Protein AF-A0A8T4LZT7-F1 (afdb_monomer)

pLDDT: mean 88.92, std 9.36, range [62.28, 97.69]

Radius of gyration: 16.87 Å; Cα contacts (8 Å, |Δi|>4): 116; chains: 1; bounding box: 45×29×42 Å

Mean predicted aligned error: 5.77 Å

Secondary structure (DSSP, 8-state):
--HHHHHHHHHHHHHS-SSGGGTT-BSSSSSBTHHHHHHHHHHHHTTHHHH-SPPPPTTS-HHHHHHHHHH--S-HHHHHHHGGGS-HHHHHHHHHHHHHHHHT-TTS-HHHHHHHHHHHHHHHHHHHHH-TTSHHHHHHHHHH-

Sequence (145 aa):
MEQKDIEYIIRAHDLFPVKPSKAFRKHDGKTPSYTHSLWCLILLYHDLLEDTTLPLPDWLPNDIIRGINDMTFESFTKETKLIFRKNKEIRLFKLYDKVNNLMDSSWMSIEKKLAYNRYTEILYQEVSTNFPKLNITKFAKSILC

Solvent-accessible surface area (backbone atoms only — not comparable to full-atom values): 8454 Å² total; per-residue (Å²): 135,53,48,68,53,55,53,46,52,48,48,40,39,52,78,61,38,97,43,74,90,46,33,63,36,39,85,78,80,75,50,50,50,62,55,55,63,51,50,49,50,24,69,72,47,22,55,43,70,66,79,47,91,60,79,81,68,88,59,58,52,70,70,41,53,50,48,19,58,70,64,44,54,100,38,72,74,54,37,77,69,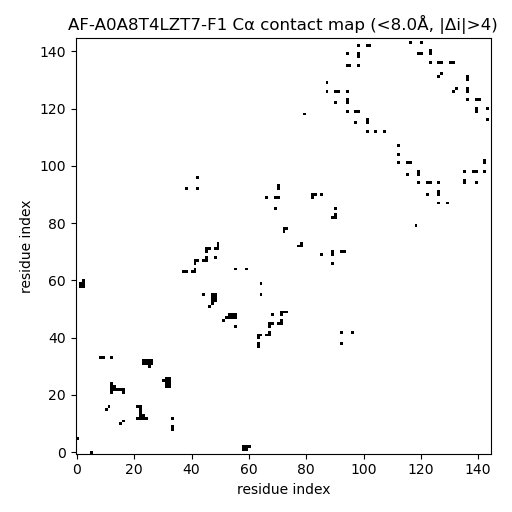47,47,83,77,47,56,72,65,53,44,42,52,51,45,54,52,51,44,55,50,57,76,63,45,86,89,50,51,72,69,55,46,53,53,46,50,57,50,48,48,59,47,46,58,56,38,34,70,80,42,68,85,45,68,64,50,54,51,42,50,63,70,75,100

Foldseek 3Di:
DALVVLVVVLCCLQPPNPDPVSRQPDPVVPHGPSVVVLLVLLLVCLCCVAPHPDDDDPRRDPVSVVLSVLLHDNDPVRCLVCNVVDDLSSLVSVLVVLLVCLVPVVVPDPVRNVVSLVSSVVSLVSNCVVPVPDVSNVSSVVSSD

Structure (mmCIF, N/CA/C/O backbone):
data_AF-A0A8T4LZT7-F1
#
_entry.id   AF-A0A8T4LZT7-F1
#
loop_
_atom_site.group_PDB
_atom_site.id
_atom_site.type_symbol
_atom_site.label_atom_id
_atom_site.label_alt_id
_atom_site.label_comp_id
_atom_site.label_asym_id
_atom_site.label_entity_id
_atom_site.label_seq_id
_atom_site.pdbx_PDB_ins_code
_atom_site.Cartn_x
_atom_site.Cartn_y
_atom_site.Cartn_z
_atom_site.occupancy
_atom_site.B_iso_or_equiv
_atom_site.auth_seq_id
_atom_site.auth_comp_id
_atom_site.auth_asym_id
_at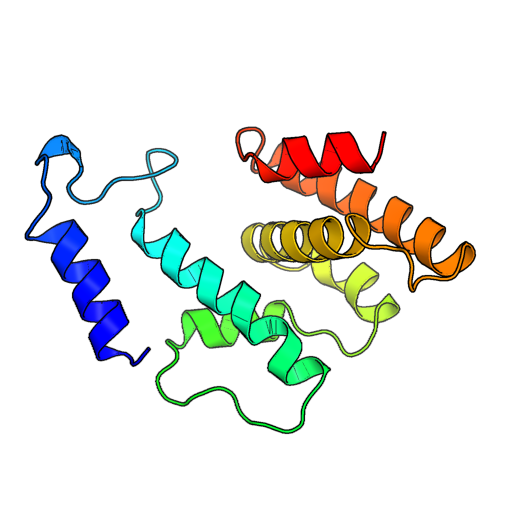om_site.auth_atom_id
_atom_site.pdbx_PDB_model_num
ATOM 1 N N . MET A 1 1 ? -13.603 -14.459 2.326 1.00 63.72 1 MET A N 1
ATOM 2 C CA . MET A 1 1 ? -14.369 -13.419 3.033 1.00 63.72 1 MET A CA 1
ATOM 3 C C . MET A 1 1 ? -15.468 -13.015 2.084 1.00 63.72 1 MET A C 1
ATOM 5 O O . MET A 1 1 ? -15.146 -12.650 0.972 1.00 63.72 1 MET A O 1
ATOM 9 N N . GLU A 1 2 ? -16.723 -13.200 2.446 1.00 77.88 2 GLU A N 1
ATOM 10 C CA . GLU A 1 2 ? -17.880 -12.815 1.634 1.00 77.88 2 GLU A CA 1
ATOM 11 C C . GLU A 1 2 ? -18.434 -11.465 2.114 1.00 77.88 2 GLU A C 1
ATOM 13 O O . GLU A 1 2 ? -18.095 -10.998 3.20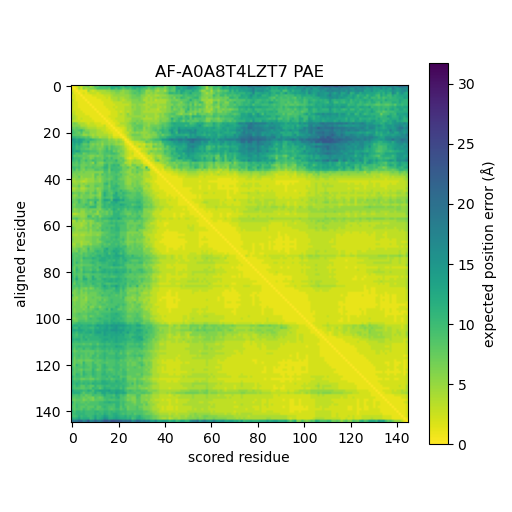4 1.00 77.88 2 GLU A O 1
ATOM 18 N N . GLN A 1 3 ? -19.336 -10.846 1.346 1.00 74.88 3 GLN A N 1
ATOM 19 C CA . GLN A 1 3 ? -20.011 -9.605 1.752 1.00 74.88 3 GLN A CA 1
ATOM 20 C C . GLN A 1 3 ? -20.651 -9.728 3.147 1.00 74.88 3 GLN A C 1
ATOM 22 O O . GLN A 1 3 ? -20.522 -8.823 3.974 1.00 74.88 3 GLN A O 1
ATOM 27 N N . LYS A 1 4 ? -21.250 -10.889 3.446 1.00 78.38 4 LYS A N 1
ATOM 28 C CA . LYS A 1 4 ? -21.839 -11.193 4.758 1.00 78.38 4 LYS A CA 1
ATOM 29 C C . LYS A 1 4 ? -20.828 -11.099 5.908 1.00 78.38 4 LYS A C 1
ATOM 31 O O . LYS A 1 4 ? -21.205 -10.720 7.011 1.00 78.38 4 LYS A O 1
ATOM 36 N N . ASP A 1 5 ? -19.551 -11.399 5.660 1.00 79.44 5 ASP A N 1
ATOM 37 C CA . ASP A 1 5 ? -18.499 -11.347 6.681 1.00 79.44 5 ASP A CA 1
ATOM 38 C C . ASP A 1 5 ? -18.120 -9.892 6.990 1.00 79.44 5 ASP A C 1
ATOM 40 O O . ASP A 1 5 ? -17.913 -9.529 8.148 1.00 79.44 5 ASP A O 1
ATOM 44 N N . ILE A 1 6 ? -18.079 -9.034 5.963 1.00 75.00 6 ILE A N 1
ATOM 45 C CA . ILE A 1 6 ? -17.833 -7.592 6.114 1.00 75.00 6 ILE A CA 1
ATOM 46 C C . ILE A 1 6 ? -18.987 -6.949 6.887 1.00 75.00 6 ILE A C 1
ATOM 48 O O . ILE A 1 6 ? -18.760 -6.240 7.869 1.00 75.00 6 ILE A O 1
ATOM 52 N N . GLU A 1 7 ? -20.225 -7.231 6.481 1.00 80.81 7 GLU A N 1
ATOM 53 C CA . GLU A 1 7 ? -21.427 -6.751 7.167 1.00 80.81 7 GLU A CA 1
ATOM 54 C C . GLU A 1 7 ? -21.478 -7.238 8.616 1.00 80.81 7 GLU A C 1
ATOM 56 O O . GLU A 1 7 ? -21.785 -6.459 9.521 1.00 80.81 7 GLU A O 1
ATOM 61 N N . TYR A 1 8 ? -21.117 -8.501 8.855 1.00 82.44 8 TYR A N 1
ATOM 62 C CA . TYR A 1 8 ? -21.014 -9.057 10.196 1.00 82.44 8 TYR A CA 1
ATOM 63 C C . TYR A 1 8 ? -19.999 -8.294 11.048 1.00 82.44 8 TYR A C 1
ATOM 65 O O . TYR A 1 8 ? -20.333 -7.898 12.160 1.00 82.44 8 TYR A O 1
ATOM 73 N N . ILE A 1 9 ? -18.791 -8.028 10.541 1.00 79.94 9 ILE A N 1
ATOM 74 C CA . ILE A 1 9 ? -17.756 -7.284 11.280 1.00 79.94 9 ILE A CA 1
ATOM 75 C C . ILE A 1 9 ? -18.222 -5.858 11.595 1.00 79.94 9 ILE A C 1
ATOM 77 O O . ILE A 1 9 ? -18.035 -5.385 12.720 1.00 79.94 9 ILE A O 1
ATOM 81 N N . ILE A 1 10 ? -18.858 -5.179 10.635 1.00 79.88 10 ILE A N 1
ATOM 82 C CA . ILE A 1 10 ? -19.412 -3.834 10.841 1.00 79.88 10 ILE A CA 1
ATOM 83 C C . ILE A 1 10 ? -20.463 -3.872 11.955 1.00 79.88 10 ILE A C 1
ATOM 85 O O . ILE A 1 10 ? -20.348 -3.124 12.928 1.00 79.88 10 ILE A O 1
ATOM 89 N N . ARG A 1 11 ? -21.437 -4.788 11.865 1.00 82.88 11 ARG A N 1
ATOM 90 C CA . ARG A 1 11 ? -22.497 -4.947 12.873 1.00 82.88 11 ARG A CA 1
ATOM 91 C C . ARG A 1 11 ? -21.955 -5.384 14.229 1.00 82.88 11 ARG A C 1
ATOM 93 O O . ARG A 1 11 ? -22.457 -4.923 15.245 1.00 82.88 11 ARG A O 1
ATOM 100 N N . ALA A 1 12 ? -20.932 -6.234 14.270 1.00 83.56 12 ALA A N 1
ATOM 101 C CA . ALA A 1 12 ? -20.297 -6.677 15.506 1.00 83.56 12 ALA A CA 1
ATOM 102 C C . ALA A 1 12 ? -19.633 -5.508 16.246 1.00 83.56 12 ALA A C 1
ATOM 104 O O . ALA A 1 12 ? -19.801 -5.366 17.456 1.00 83.56 12 ALA A O 1
ATOM 105 N N . HIS A 1 13 ? -18.923 -4.637 15.524 1.00 78.12 13 HIS A N 1
ATOM 106 C CA . HIS A 1 13 ? -18.293 -3.451 16.109 1.00 78.12 13 HIS A CA 1
ATOM 107 C C . HIS A 1 13 ? -19.278 -2.340 16.497 1.00 78.12 13 HIS A C 1
ATOM 109 O O . HIS A 1 13 ? -18.954 -1.530 17.371 1.00 78.12 13 HIS A O 1
ATOM 115 N N . ASP A 1 14 ? -20.438 -2.289 15.848 1.00 78.50 14 ASP A N 1
ATOM 116 C CA . ASP A 1 14 ? -21.522 -1.349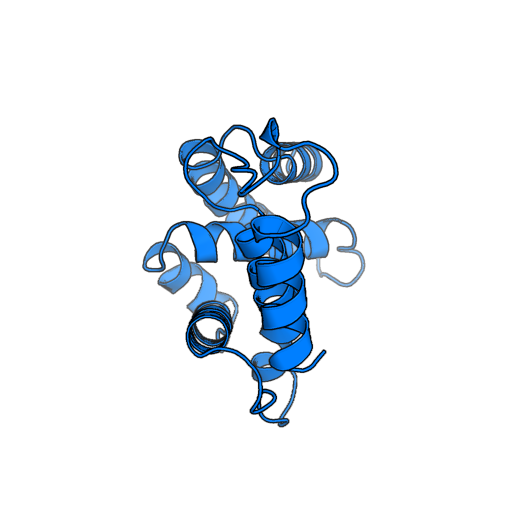 16.135 1.00 78.50 14 ASP A CA 1
ATOM 117 C C . ASP A 1 14 ? -22.368 -1.818 17.334 1.00 78.50 14 ASP A C 1
ATOM 119 O O . ASP A 1 14 ? -22.396 -1.176 18.385 1.00 78.50 14 ASP A O 1
ATOM 123 N N . LEU A 1 15 ? -22.985 -2.993 17.205 1.00 82.88 15 LEU A N 1
ATOM 124 C CA . LEU A 1 15 ? -24.038 -3.475 18.099 1.00 82.88 15 LEU A CA 1
ATOM 125 C C . LEU A 1 15 ? -23.510 -4.263 19.302 1.00 82.88 15 LEU A C 1
ATOM 127 O O . LEU A 1 15 ? -24.184 -4.333 20.328 1.00 82.88 15 LEU A O 1
ATOM 131 N N . PHE A 1 16 ? -22.318 -4.863 19.194 1.00 85.75 16 PHE A N 1
ATOM 132 C CA . PHE A 1 16 ? -21.775 -5.772 20.212 1.00 85.75 16 PHE A CA 1
ATOM 133 C C . PHE A 1 16 ? -20.356 -5.397 20.697 1.00 85.75 16 PHE A C 1
ATOM 135 O O . PHE A 1 16 ? -19.470 -6.255 20.771 1.00 85.75 16 PHE A O 1
ATOM 142 N N . PRO A 1 17 ? -20.081 -4.128 21.056 1.00 85.56 17 PRO A N 1
ATOM 143 C CA . PRO A 1 17 ? -18.750 -3.721 21.478 1.00 85.56 17 PRO A CA 1
ATOM 144 C C . PRO A 1 17 ? -18.442 -4.191 22.910 1.00 85.56 17 PRO A C 1
ATOM 146 O O . PRO A 1 17 ? -19.192 -3.931 23.846 1.00 85.56 17 PRO A O 1
ATOM 149 N N . VAL A 1 18 ? -17.256 -4.777 23.120 1.00 83.25 18 VAL A N 1
ATOM 150 C CA . VAL A 1 18 ? -16.770 -5.192 24.460 1.00 83.25 18 VAL A CA 1
ATOM 151 C C . VAL A 1 18 ? -16.728 -4.026 25.461 1.00 83.25 18 VAL A C 1
ATOM 153 O O . VAL A 1 18 ? -16.892 -4.213 26.662 1.00 83.25 18 VAL A O 1
ATOM 156 N N . LYS A 1 19 ? -16.482 -2.804 24.978 1.00 83.44 19 LYS A N 1
ATOM 157 C CA . LYS A 1 19 ? -16.603 -1.572 25.767 1.00 83.44 19 LYS A CA 1
ATOM 158 C C . LYS A 1 19 ? -17.534 -0.629 25.008 1.00 83.44 19 LYS A C 1
ATOM 160 O O . LYS A 1 19 ? -17.193 -0.324 23.867 1.00 83.44 19 LYS A O 1
ATOM 165 N N . PRO A 1 20 ? -18.613 -0.097 25.609 1.00 79.06 20 PRO A N 1
ATOM 166 C CA . PRO A 1 20 ? -19.508 0.842 24.924 1.00 79.06 20 PRO A CA 1
ATOM 167 C C . PRO A 1 20 ? -18.777 2.063 24.350 1.00 79.06 20 PRO A C 1
ATOM 169 O O . PRO A 1 20 ? -19.060 2.499 23.245 1.00 79.06 20 PRO A O 1
ATOM 172 N N . SER A 1 21 ? -17.729 2.541 25.031 1.00 75.12 21 SER A N 1
ATOM 173 C CA . SER A 1 21 ? -16.853 3.620 24.543 1.00 75.12 21 SER A CA 1
ATOM 174 C C . SER A 1 21 ? -16.004 3.263 23.312 1.00 75.12 21 SER A C 1
ATOM 176 O O . SER A 1 21 ? -15.308 4.118 22.768 1.00 75.12 21 SER A O 1
ATOM 178 N N . LYS A 1 22 ? -16.019 1.997 22.884 1.00 70.00 22 LYS A N 1
ATOM 179 C CA . LYS A 1 22 ? -15.385 1.491 21.661 1.00 70.00 22 LYS A CA 1
ATOM 180 C C . LYS A 1 22 ? -16.403 1.096 20.583 1.00 70.00 22 LYS A C 1
ATOM 182 O O . LYS A 1 22 ? -15.961 0.674 19.514 1.00 70.00 22 LYS A O 1
ATOM 187 N N . ALA A 1 23 ? -17.709 1.241 20.835 1.00 65.81 23 ALA A N 1
ATOM 188 C CA . ALA A 1 23 ? -18.720 1.229 19.777 1.00 65.81 23 ALA A CA 1
ATOM 189 C C . ALA A 1 23 ? -18.344 2.307 18.756 1.00 65.81 23 ALA A C 1
ATOM 191 O O . ALA A 1 23 ? -17.986 3.417 19.159 1.00 65.81 23 ALA A O 1
ATOM 192 N N . PHE A 1 24 ? -18.345 1.989 17.460 1.00 66.25 24 PHE A N 1
ATOM 193 C CA . PHE A 1 24 ? -17.886 2.921 16.418 1.00 66.25 24 PHE A CA 1
ATOM 194 C C . PHE A 1 24 ? -16.514 3.542 16.706 1.00 66.25 24 PHE A C 1
ATOM 196 O O . PHE A 1 24 ? -16.320 4.746 16.528 1.00 66.25 24 PHE A O 1
ATOM 203 N N . ARG A 1 25 ? -15.546 2.746 17.181 1.00 67.00 25 ARG A N 1
ATOM 204 C CA . ARG A 1 25 ? -14.187 3.235 17.441 1.00 67.00 25 ARG A CA 1
ATOM 205 C C . ARG A 1 25 ? -13.681 4.014 16.228 1.00 67.00 25 ARG A C 1
ATOM 207 O O . ARG A 1 25 ? -13.610 3.465 15.138 1.00 67.00 25 ARG A O 1
ATOM 214 N N . LYS A 1 26 ? -13.292 5.272 16.422 1.00 68.44 26 LYS A N 1
ATOM 215 C CA . LYS A 1 26 ? -12.688 6.088 15.365 1.00 68.44 26 LYS A CA 1
ATOM 216 C C . LYS A 1 26 ? -11.190 6.185 15.593 1.00 68.44 26 LYS A C 1
ATOM 218 O O . LYS A 1 26 ? -10.771 6.533 16.695 1.00 68.44 26 LYS A O 1
ATOM 223 N N . HIS A 1 27 ? -10.376 5.853 14.593 1.00 62.28 27 HIS A N 1
ATOM 224 C CA . HIS A 1 27 ? -8.917 5.828 14.781 1.00 62.28 27 HIS A CA 1
ATOM 225 C C . HIS A 1 27 ? -8.299 7.237 14.847 1.00 62.28 27 HIS A C 1
ATOM 227 O O . HIS A 1 27 ? -7.241 7.421 15.440 1.00 62.28 27 HIS A O 1
ATOM 233 N N . ASP A 1 28 ? 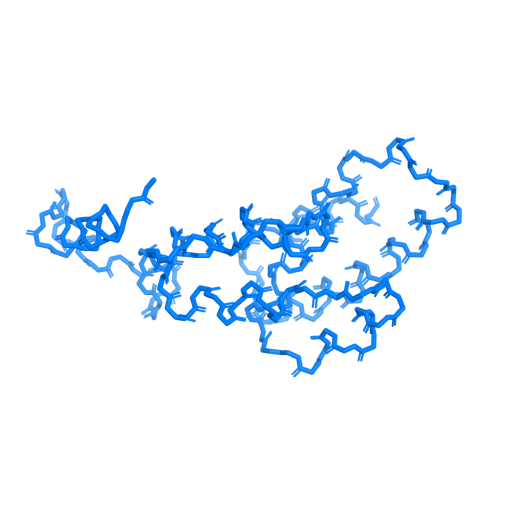-8.979 8.234 14.284 1.00 65.62 28 ASP A N 1
ATOM 234 C CA . ASP A 1 28 ? -8.605 9.655 14.248 1.00 65.62 28 ASP A CA 1
ATOM 235 C C . ASP A 1 28 ? -9.709 10.564 14.836 1.00 65.62 28 ASP A C 1
ATOM 237 O O . ASP A 1 28 ? -9.715 11.776 14.626 1.00 65.62 28 ASP A O 1
ATOM 241 N N . GLY A 1 29 ? -10.682 9.975 15.543 1.00 67.00 29 GLY A N 1
ATOM 242 C CA . GLY A 1 29 ? -11.867 10.678 16.044 1.00 67.00 29 GLY A CA 1
ATOM 243 C C . GLY A 1 29 ? -12.949 10.962 14.990 1.00 67.00 29 GLY A C 1
ATOM 244 O O . GLY A 1 29 ? -14.029 11.424 15.360 1.00 67.00 29 GLY A O 1
ATOM 245 N N . LYS A 1 30 ? -12.723 10.644 13.705 1.00 70.69 30 LYS A N 1
ATOM 246 C CA . LYS A 1 30 ? -13.673 10.859 12.596 1.00 70.69 30 LYS A CA 1
ATOM 247 C C . LYS A 1 30 ? -14.040 9.566 11.855 1.00 70.69 30 LYS A C 1
ATOM 249 O O . LYS A 1 30 ? -15.226 9.296 11.679 1.00 70.69 30 LYS A O 1
ATOM 254 N N . THR A 1 31 ? -13.051 8.752 11.511 1.00 67.25 31 THR A N 1
ATOM 255 C CA . THR A 1 31 ? -13.141 7.603 10.603 1.00 67.25 31 THR A CA 1
ATOM 256 C C . THR A 1 31 ? -13.406 6.299 11.365 1.00 67.25 31 THR A C 1
ATOM 258 O O . THR A 1 31 ? -12.595 5.940 12.226 1.00 67.25 31 THR A O 1
ATOM 261 N N . PRO A 1 32 ? -14.505 5.570 11.083 1.00 71.94 32 PRO A N 1
ATOM 262 C CA . PRO A 1 32 ? -14.836 4.316 11.765 1.00 71.94 32 PRO A CA 1
ATOM 263 C C . PRO A 1 32 ? -13.752 3.240 11.617 1.00 71.94 32 PRO A C 1
ATOM 265 O O . PRO A 1 32 ? -13.132 3.114 10.565 1.00 71.94 32 PRO A O 1
ATOM 268 N N . SER A 1 33 ? -13.539 2.411 12.638 1.00 69.44 33 SER A N 1
ATOM 269 C CA . SER A 1 33 ? -12.448 1.428 12.663 1.00 69.44 33 SER A CA 1
ATOM 270 C C . SER A 1 33 ? -12.594 0.313 11.638 1.00 69.44 33 SER A C 1
ATOM 272 O O . SER A 1 33 ? -11.579 -0.191 11.172 1.00 69.44 33 SER A O 1
ATOM 274 N N . TYR A 1 34 ? -13.819 -0.062 11.259 1.00 68.38 34 TYR A N 1
ATOM 275 C CA . TYR A 1 34 ? -14.043 -1.076 10.221 1.00 68.38 34 TYR A CA 1
ATOM 276 C C . TYR A 1 34 ? -13.525 -0.625 8.845 1.00 68.38 34 TYR A C 1
ATOM 278 O O . TYR A 1 34 ? -13.198 -1.462 8.007 1.00 68.38 34 TYR A O 1
ATOM 286 N N . THR A 1 35 ? -13.362 0.688 8.633 1.00 70.00 35 THR A N 1
ATOM 287 C CA . THR A 1 35 ? -12.713 1.248 7.438 1.00 70.00 35 THR A CA 1
ATOM 288 C C . THR A 1 35 ? -11.288 0.709 7.277 1.00 70.00 35 THR A C 1
ATOM 290 O O . THR A 1 35 ? -10.820 0.529 6.162 1.00 70.00 35 THR A O 1
ATOM 293 N N . HIS A 1 36 ? -10.612 0.362 8.378 1.00 72.19 36 HIS A N 1
ATOM 294 C CA . HIS A 1 36 ? -9.295 -0.269 8.329 1.00 72.19 36 HIS A CA 1
ATOM 295 C C . HIS A 1 36 ? -9.343 -1.659 7.681 1.00 72.19 36 HIS A C 1
ATOM 297 O O . HIS A 1 36 ? -8.543 -1.941 6.796 1.00 72.19 36 HIS A O 1
ATOM 303 N N . SER A 1 37 ? -10.312 -2.498 8.064 1.00 76.31 37 SER A N 1
ATOM 304 C CA . SER A 1 37 ? -10.517 -3.821 7.455 1.00 76.31 37 SER A CA 1
ATOM 305 C C . SER A 1 37 ? -10.827 -3.711 5.962 1.00 76.31 37 SER A C 1
ATOM 307 O O . SER A 1 37 ? -10.341 -4.506 5.165 1.00 76.31 37 SER A O 1
ATOM 309 N N . LEU A 1 38 ? -11.585 -2.683 5.582 1.00 81.69 38 LEU A N 1
ATOM 310 C CA . LEU A 1 38 ? -11.875 -2.348 4.192 1.00 81.69 38 LEU A CA 1
ATOM 311 C C . LEU A 1 38 ? -10.613 -1.919 3.420 1.00 81.69 38 LEU A C 1
ATOM 313 O O . LEU A 1 38 ? -10.376 -2.400 2.317 1.00 81.69 38 LEU A O 1
ATOM 317 N N . TRP A 1 39 ? -9.748 -1.087 4.002 1.00 87.88 39 TRP A N 1
ATOM 318 C CA . TRP A 1 39 ? -8.470 -0.710 3.383 1.00 87.88 39 TRP A CA 1
ATOM 319 C C . TRP A 1 39 ? -7.516 -1.892 3.211 1.00 87.88 39 TRP A C 1
ATOM 321 O O . TRP A 1 39 ? -6.803 -1.961 2.211 1.00 87.88 39 TRP A O 1
ATOM 331 N N . CYS A 1 40 ? -7.532 -2.852 4.141 1.00 89.38 40 CYS A N 1
ATOM 332 C CA . CYS A 1 40 ? -6.775 -4.091 3.987 1.00 89.38 40 CYS A CA 1
ATOM 333 C C . CYS A 1 40 ? -7.209 -4.879 2.745 1.00 89.38 40 CYS A C 1
ATOM 335 O O . CYS A 1 40 ? -6.352 -5.473 2.102 1.00 89.38 40 CYS A O 1
ATOM 337 N N . LEU A 1 41 ? -8.495 -4.859 2.372 1.00 92.00 41 LEU A N 1
ATOM 338 C CA . LEU A 1 41 ? -8.951 -5.499 1.133 1.00 92.00 41 LEU A CA 1
ATOM 339 C C . LEU A 1 41 ? -8.367 -4.808 -0.103 1.00 92.00 41 LEU A C 1
ATOM 341 O O . LEU A 1 41 ? -7.931 -5.497 -1.015 1.00 92.00 41 LEU A O 1
ATOM 345 N N . ILE A 1 42 ? -8.295 -3.473 -0.124 1.00 95.06 42 ILE A N 1
ATOM 346 C CA . ILE A 1 42 ? -7.668 -2.755 -1.246 1.00 95.06 42 ILE A CA 1
ATOM 347 C C . ILE A 1 42 ? -6.210 -3.199 -1.395 1.00 95.06 42 ILE A C 1
ATOM 349 O O . ILE A 1 42 ? -5.823 -3.632 -2.472 1.00 95.06 42 ILE A O 1
ATOM 353 N N . LEU A 1 43 ? -5.426 -3.164 -0.313 1.00 93.69 43 LEU A N 1
ATOM 354 C CA . LEU A 1 43 ? -4.019 -3.584 -0.342 1.00 93.69 43 LEU A CA 1
ATOM 355 C C . LEU A 1 43 ? -3.848 -5.063 -0.717 1.00 93.69 43 LEU A C 1
ATOM 357 O O . LEU A 1 43 ? -2.915 -5.400 -1.434 1.00 93.69 43 LEU A O 1
ATOM 361 N N . LEU A 1 44 ? -4.748 -5.938 -0.270 1.00 93.94 44 LEU A N 1
ATOM 362 C CA . LEU A 1 44 ? -4.685 -7.369 -0.570 1.00 93.94 44 LEU A CA 1
ATOM 363 C C . LEU A 1 44 ? -4.932 -7.676 -2.054 1.00 93.94 44 LEU A C 1
ATOM 365 O O . LEU A 1 44 ? -4.335 -8.606 -2.583 1.00 93.94 44 LEU A O 1
ATOM 369 N N . TYR A 1 45 ? -5.822 -6.926 -2.708 1.00 95.31 45 TYR A N 1
ATOM 370 C CA . TYR A 1 45 ? -6.262 -7.206 -4.078 1.00 95.31 45 TYR A CA 1
ATOM 371 C C . TYR A 1 45 ? -5.668 -6.265 -5.134 1.00 95.31 45 TYR A C 1
ATOM 373 O O . TYR A 1 45 ? -5.937 -6.471 -6.314 1.00 95.31 45 TYR A O 1
ATOM 381 N N . HIS A 1 46 ? -4.896 -5.240 -4.755 1.00 94.25 46 HIS A N 1
ATOM 382 C CA . HIS A 1 46 ? -4.461 -4.215 -5.711 1.00 94.25 46 HIS A CA 1
ATOM 383 C C . HIS A 1 46 ? -3.601 -4.753 -6.862 1.00 94.25 46 HIS A C 1
ATOM 385 O O . HIS A 1 46 ? -3.781 -4.311 -7.997 1.00 94.25 46 HIS A O 1
ATOM 391 N N . ASP A 1 47 ? -2.759 -5.749 -6.583 1.00 92.50 47 ASP A N 1
ATOM 392 C CA . ASP A 1 47 ? -1.905 -6.394 -7.585 1.00 92.50 47 ASP A CA 1
ATOM 393 C C . ASP A 1 47 ? -2.669 -7.407 -8.446 1.00 92.50 47 ASP A C 1
ATOM 395 O O . ASP A 1 47 ? -2.199 -7.783 -9.513 1.00 92.50 47 ASP A O 1
ATOM 399 N N . LEU A 1 48 ? -3.878 -7.836 -8.050 1.00 93.69 48 LEU A N 1
ATOM 400 C CA . LEU A 1 48 ? -4.620 -8.864 -8.791 1.00 93.69 48 LEU A CA 1
ATOM 401 C C . LEU A 1 48 ? -4.893 -8.427 -10.238 1.00 93.69 48 LEU A C 1
ATOM 403 O O . LEU A 1 48 ? -4.784 -9.242 -11.152 1.00 93.69 48 LEU A O 1
ATOM 407 N N . LEU A 1 49 ? -5.222 -7.146 -10.433 1.00 92.94 49 LEU A N 1
ATOM 408 C CA . LEU A 1 49 ? -5.475 -6.569 -11.756 1.00 92.94 49 LEU A CA 1
ATOM 409 C C . LEU A 1 49 ? -4.196 -6.168 -12.508 1.00 92.94 49 LEU A C 1
ATOM 411 O O . LEU A 1 49 ? -4.264 -5.969 -13.719 1.00 92.94 49 LEU A O 1
ATOM 415 N N . GLU A 1 50 ? -3.061 -6.016 -11.818 1.00 87.75 50 GLU A N 1
ATOM 416 C CA . GLU A 1 50 ? -1.766 -5.717 -12.451 1.00 87.75 50 GLU A CA 1
ATOM 417 C C . GLU A 1 50 ? -1.065 -7.003 -12.919 1.00 87.75 50 GLU A C 1
ATOM 419 O O . GLU A 1 50 ? -0.575 -7.068 -14.047 1.00 87.75 50 GLU A O 1
ATOM 424 N N . ASP A 1 51 ? -1.076 -8.042 -12.081 1.00 89.81 51 ASP A N 1
ATOM 425 C CA . ASP A 1 51 ? -0.224 -9.225 -12.226 1.00 89.81 51 ASP A CA 1
ATOM 426 C C . ASP A 1 51 ? -0.965 -10.470 -12.732 1.00 89.81 51 ASP A C 1
ATOM 428 O O . ASP A 1 51 ? -0.343 -11.497 -13.021 1.00 89.81 51 ASP A O 1
ATOM 432 N N . THR A 1 52 ? -2.297 -10.425 -12.837 1.00 93.94 52 THR A N 1
ATOM 433 C CA . THR A 1 52 ? -3.100 -11.588 -13.239 1.00 93.94 52 THR A CA 1
ATOM 434 C C . THR A 1 52 ? -4.187 -11.239 -14.251 1.00 93.94 52 THR A C 1
ATOM 436 O O . THR A 1 52 ? -4.487 -10.081 -14.520 1.00 93.94 52 THR A O 1
ATOM 439 N N . THR A 1 53 ? -4.808 -12.273 -14.819 1.00 93.69 53 THR A N 1
ATOM 440 C CA . THR A 1 53 ? -5.975 -12.155 -15.708 1.00 93.69 53 THR A CA 1
ATOM 441 C C . THR A 1 53 ? -7.295 -12.481 -15.003 1.00 93.69 53 THR A C 1
ATOM 443 O O . THR A 1 53 ? -8.338 -12.557 -15.656 1.00 93.69 53 THR A O 1
ATOM 446 N N . LEU A 1 54 ? -7.266 -12.708 -13.684 1.00 94.44 54 LEU A N 1
ATOM 447 C CA . LEU A 1 54 ? -8.457 -13.048 -12.912 1.00 94.44 54 LEU A CA 1
ATOM 448 C C . LEU A 1 54 ? -9.296 -11.796 -12.614 1.00 94.44 54 LEU A C 1
ATOM 450 O O . LEU A 1 54 ? -8.742 -10.735 -12.323 1.00 94.44 54 LEU A O 1
ATOM 454 N N . PRO A 1 55 ? -10.635 -11.907 -12.640 1.00 94.25 55 PRO A N 1
ATOM 455 C CA . PRO A 1 55 ? -11.500 -10.811 -12.232 1.00 94.25 55 PRO A CA 1
ATOM 456 C C . PRO A 1 55 ? -11.442 -10.591 -10.714 1.00 94.25 55 PRO A C 1
ATOM 458 O O . PRO A 1 55 ? -11.126 -11.499 -9.939 1.00 94.25 55 PRO A O 1
ATOM 461 N N . LEU A 1 56 ? -11.813 -9.383 -10.282 1.00 95.00 56 LEU A N 1
ATOM 462 C CA . LEU A 1 56 ? -12.083 -9.116 -8.871 1.00 95.00 56 LEU A CA 1
ATOM 463 C C . LEU A 1 56 ? -13.273 -9.965 -8.389 1.00 95.00 56 LEU A C 1
ATOM 465 O O . LEU A 1 56 ? -14.233 -10.125 -9.141 1.00 95.00 56 LEU A O 1
ATOM 469 N N . PRO A 1 57 ? -13.260 -10.472 -7.143 1.00 93.62 57 PRO A N 1
ATOM 470 C CA . PRO A 1 57 ? -14.405 -11.190 -6.597 1.00 93.62 57 PRO A CA 1
ATOM 471 C C . PRO A 1 57 ? -15.689 -10.347 -6.566 1.00 93.62 57 PRO A C 1
ATOM 473 O O . PRO A 1 57 ? -15.690 -9.232 -6.044 1.00 93.62 57 PRO A O 1
ATOM 476 N N . ASP A 1 58 ? -16.800 -10.926 -7.025 1.00 93.19 58 ASP A N 1
ATOM 477 C CA . ASP A 1 58 ? -18.092 -10.232 -7.180 1.00 93.19 58 ASP A CA 1
ATOM 478 C C . ASP A 1 58 ? -18.704 -9.722 -5.863 1.00 93.19 58 ASP A C 1
ATOM 480 O O . ASP A 1 58 ? -19.565 -8.846 -5.863 1.00 93.19 58 ASP A O 1
ATOM 484 N N . TRP A 1 59 ? -18.268 -10.260 -4.721 1.00 90.38 59 TRP A N 1
ATOM 485 C CA . TRP A 1 59 ? -18.725 -9.844 -3.391 1.00 90.38 59 TRP A CA 1
ATOM 486 C C . TRP A 1 59 ? -17.979 -8.620 -2.841 1.00 90.38 59 TRP A C 1
ATOM 488 O O . TRP A 1 59 ? -18.301 -8.156 -1.742 1.00 90.38 59 TRP A O 1
ATOM 498 N N . LEU A 1 60 ? -16.961 -8.109 -3.544 1.00 90.25 60 LEU A N 1
ATOM 499 C CA . LEU A 1 60 ? -16.241 -6.921 -3.097 1.00 90.25 60 LEU A CA 1
ATOM 500 C C . LEU A 1 60 ? -17.152 -5.686 -3.162 1.00 90.25 60 LEU A C 1
ATOM 502 O O . LEU A 1 60 ? -17.762 -5.422 -4.198 1.00 90.25 60 LEU A O 1
ATOM 506 N N . PRO A 1 61 ? -17.217 -4.867 -2.095 1.00 89.50 61 PRO A N 1
ATOM 507 C CA . PRO A 1 61 ? -17.986 -3.632 -2.141 1.00 89.50 61 PRO A CA 1
ATOM 508 C C . PRO A 1 61 ? -17.472 -2.686 -3.235 1.00 89.50 61 PRO A C 1
ATOM 510 O O . PRO A 1 61 ? -16.262 -2.554 -3.432 1.00 89.50 61 PRO A O 1
ATOM 513 N N . ASN A 1 62 ? -18.377 -1.947 -3.882 1.00 90.88 62 ASN A N 1
ATOM 514 C CA . ASN A 1 62 ? -18.041 -1.018 -4.973 1.00 90.88 62 ASN A CA 1
ATOM 515 C C . ASN A 1 62 ? -16.928 -0.020 -4.611 1.00 90.88 62 ASN A C 1
ATOM 517 O O . ASN A 1 62 ? -16.112 0.339 -5.454 1.00 90.88 62 ASN A O 1
ATOM 521 N N . ASP A 1 63 ? -16.882 0.439 -3.363 1.00 89.56 63 ASP A N 1
ATOM 522 C CA . ASP A 1 63 ? -15.866 1.381 -2.883 1.00 89.56 63 ASP A CA 1
ATOM 523 C C . ASP A 1 63 ? -14.471 0.741 -2.837 1.00 89.56 63 ASP A C 1
ATOM 525 O O . ASP A 1 63 ? -13.477 1.399 -3.145 1.00 89.56 63 ASP A O 1
ATOM 529 N N . ILE A 1 64 ? -14.404 -0.556 -2.523 1.00 92.38 64 ILE A N 1
ATOM 530 C CA . ILE A 1 64 ? -13.169 -1.346 -2.551 1.00 92.38 64 ILE A CA 1
ATOM 531 C C . ILE A 1 64 ? -12.726 -1.572 -3.987 1.00 92.38 64 ILE A C 1
ATOM 533 O O . ILE A 1 64 ? -11.560 -1.356 -4.294 1.00 92.38 64 ILE A O 1
ATOM 537 N N . ILE A 1 65 ? -13.659 -1.920 -4.877 1.00 95.06 65 ILE A N 1
ATOM 538 C CA . ILE A 1 65 ? -13.386 -2.070 -6.311 1.00 95.06 65 ILE A CA 1
ATOM 539 C C . ILE A 1 65 ? -12.808 -0.771 -6.884 1.00 95.06 65 ILE A C 1
ATOM 541 O O . ILE A 1 65 ? -11.793 -0.806 -7.579 1.00 95.06 65 ILE A O 1
ATOM 545 N N . ARG A 1 66 ? -13.404 0.388 -6.572 1.00 95.56 66 ARG A N 1
ATOM 546 C CA . ARG A 1 66 ? -12.859 1.688 -7.000 1.00 95.56 66 ARG A CA 1
ATOM 547 C C . ARG A 1 66 ? -11.461 1.925 -6.436 1.00 95.56 66 ARG A C 1
ATOM 549 O O . ARG A 1 66 ? -10.578 2.325 -7.184 1.00 95.56 66 ARG A O 1
ATOM 556 N N . GLY A 1 67 ? -11.245 1.617 -5.158 1.00 95.50 67 GLY A N 1
ATOM 557 C CA . GLY A 1 67 ? -9.936 1.759 -4.528 1.00 95.50 67 GLY A CA 1
ATOM 558 C C . GLY A 1 67 ? -8.852 0.861 -5.132 1.00 95.50 67 GLY A C 1
ATOM 559 O O . GLY A 1 67 ? -7.725 1.314 -5.306 1.00 95.50 67 GLY A O 1
ATOM 560 N N . ILE A 1 68 ? -9.194 -0.378 -5.497 1.00 96.62 68 ILE A N 1
ATOM 561 C CA . ILE A 1 68 ? -8.291 -1.299 -6.202 1.00 96.62 68 ILE A CA 1
ATOM 562 C C . ILE A 1 68 ? -7.928 -0.720 -7.570 1.00 96.62 68 ILE A C 1
ATOM 564 O O . ILE A 1 68 ? -6.752 -0.527 -7.846 1.00 96.62 68 ILE A O 1
ATOM 568 N N . ASN A 1 69 ? -8.921 -0.327 -8.373 1.00 96.38 69 ASN A N 1
ATOM 569 C CA . ASN A 1 69 ? -8.674 0.285 -9.682 1.00 96.38 69 ASN A CA 1
ATOM 570 C C . ASN A 1 69 ? -7.834 1.571 -9.592 1.00 96.38 69 ASN A C 1
ATOM 572 O O . ASN A 1 69 ? -7.015 1.841 -10.465 1.00 96.38 69 ASN A O 1
ATOM 576 N N . ASP A 1 70 ? -8.014 2.376 -8.542 1.00 96.94 70 ASP A N 1
ATOM 577 C CA . ASP A 1 70 ? -7.215 3.584 -8.319 1.00 96.94 70 ASP A CA 1
ATOM 578 C C . ASP A 1 70 ? -5.767 3.292 -7.892 1.00 96.94 70 ASP A C 1
ATOM 580 O O . ASP A 1 70 ? -4.904 4.161 -8.057 1.00 96.94 70 ASP A O 1
ATOM 584 N N . MET A 1 71 ? -5.507 2.092 -7.364 1.00 96.25 71 MET A N 1
ATOM 585 C CA . MET A 1 71 ? -4.178 1.576 -7.033 1.00 96.25 71 MET A CA 1
ATOM 586 C C . MET A 1 71 ? -3.491 0.863 -8.203 1.00 96.25 71 MET A C 1
ATOM 588 O O . MET A 1 71 ? -2.278 0.672 -8.111 1.00 96.25 71 MET A O 1
ATOM 592 N N . THR A 1 72 ? -4.233 0.508 -9.256 1.00 95.19 72 THR A N 1
ATOM 593 C CA . THR A 1 72 ? -3.758 -0.234 -10.432 1.00 95.19 72 THR A CA 1
ATOM 594 C C . THR A 1 72 ? -3.168 0.703 -11.495 1.00 95.19 72 THR A C 1
ATOM 596 O O . THR A 1 72 ? -3.818 1.650 -11.950 1.00 95.19 72 THR A O 1
ATOM 599 N N . PHE A 1 73 ? -1.943 0.430 -11.947 1.00 94.25 73 PHE A N 1
ATOM 600 C CA . PHE A 1 73 ? -1.251 1.186 -12.990 1.00 94.25 73 PHE A CA 1
ATOM 601 C C . PHE A 1 73 ? -0.553 0.261 -13.989 1.00 94.25 73 PHE A C 1
ATOM 603 O O . PHE A 1 73 ? 0.152 -0.663 -13.620 1.00 94.25 73 PHE A O 1
ATOM 610 N N . GLU A 1 74 ? -0.631 0.584 -15.281 1.00 91.62 74 GLU A N 1
ATOM 611 C CA . GLU A 1 74 ? 0.012 -0.236 -16.326 1.00 91.62 74 GLU A CA 1
ATOM 612 C C . GLU A 1 74 ? 1.555 -0.210 -16.285 1.00 91.62 74 GLU A C 1
ATOM 614 O O . GLU A 1 74 ? 2.217 -0.984 -16.969 1.00 91.62 74 GLU A O 1
ATOM 619 N N . SER A 1 75 ? 2.158 0.760 -15.588 1.00 92.56 75 SER A N 1
ATOM 620 C CA . SER A 1 75 ? 3.616 0.847 -15.440 1.00 92.56 75 SER A CA 1
ATOM 621 C C . SER A 1 75 ? 4.020 1.803 -14.326 1.00 92.56 75 SER A C 1
ATOM 623 O O . SER A 1 75 ? 3.328 2.786 -14.044 1.00 92.56 75 SER A O 1
ATOM 625 N N . PHE A 1 76 ? 5.234 1.609 -13.808 1.00 91.88 76 PHE A N 1
ATOM 626 C CA . PHE A 1 76 ? 5.871 2.515 -12.849 1.00 91.88 76 PHE A CA 1
ATOM 627 C C . PHE A 1 76 ? 5.909 3.979 -13.335 1.00 91.88 76 PHE A C 1
ATOM 629 O O . PHE A 1 76 ? 5.659 4.920 -12.581 1.00 91.88 76 PHE A O 1
ATOM 636 N N . THR A 1 77 ? 6.165 4.208 -14.627 1.00 93.50 77 THR A N 1
ATOM 637 C CA . THR A 1 77 ? 6.177 5.564 -15.200 1.00 93.50 77 THR A CA 1
ATOM 638 C C . THR A 1 77 ? 4.789 6.205 -15.223 1.00 93.50 77 THR A C 1
ATOM 640 O O . THR A 1 77 ? 4.677 7.415 -15.025 1.00 93.50 77 THR A O 1
ATOM 643 N N . LYS A 1 78 ? 3.723 5.431 -15.470 1.00 95.38 78 LYS A N 1
ATOM 644 C CA . LYS A 1 78 ? 2.348 5.944 -15.380 1.00 95.38 78 LYS A CA 1
ATOM 645 C C . LYS A 1 78 ? 1.961 6.204 -13.927 1.00 95.38 78 LYS A C 1
ATOM 647 O O . LYS A 1 78 ? 1.408 7.265 -13.646 1.00 95.38 78 LYS A O 1
ATOM 652 N N . GLU A 1 79 ? 2.323 5.299 -13.021 1.00 95.62 79 GLU A N 1
ATOM 653 C CA . GLU A 1 79 ? 2.091 5.439 -11.582 1.00 95.62 79 GLU A CA 1
ATOM 654 C C . GLU A 1 79 ? 2.661 6.762 -11.056 1.00 95.62 79 GLU A C 1
ATOM 656 O O . GLU A 1 79 ? 1.909 7.616 -10.582 1.00 95.62 79 GLU A O 1
ATOM 661 N N . THR A 1 80 ? 3.965 6.990 -11.238 1.00 94.25 80 THR A N 1
ATOM 662 C CA . THR A 1 80 ? 4.656 8.190 -10.727 1.00 94.25 80 THR A CA 1
ATOM 663 C C . THR A 1 80 ? 4.056 9.514 -11.222 1.00 94.25 80 THR A C 1
ATOM 665 O O . THR A 1 80 ? 4.143 10.527 -10.528 1.00 94.25 80 THR A O 1
ATOM 668 N N . LYS A 1 81 ? 3.402 9.522 -12.392 1.00 95.00 81 LYS A N 1
ATOM 669 C CA . LYS A 1 81 ? 2.734 10.707 -12.963 1.00 95.00 81 LYS A CA 1
ATOM 670 C C . LYS A 1 81 ? 1.296 10.898 -12.484 1.00 95.00 81 LYS A C 1
ATOM 672 O O . LYS A 1 81 ? 0.816 12.031 -12.438 1.00 95.00 81 LYS A O 1
ATOM 677 N N . LEU A 1 82 ? 0.581 9.809 -12.210 1.00 96.38 82 LEU A N 1
ATOM 678 C CA . LEU A 1 82 ? -0.867 9.830 -11.995 1.00 96.38 82 LEU A CA 1
ATOM 679 C C . LEU A 1 82 ? -1.257 9.710 -10.523 1.00 96.38 82 LEU A C 1
ATOM 681 O O . LEU A 1 82 ? -2.309 10.230 -10.152 1.00 96.38 82 LEU A O 1
ATOM 685 N N . ILE A 1 83 ? -0.421 9.097 -9.680 1.00 96.88 83 ILE A N 1
ATOM 686 C CA . ILE A 1 83 ? -0.738 8.834 -8.269 1.00 96.88 83 ILE A CA 1
ATOM 687 C C . ILE A 1 83 ? -1.089 10.113 -7.496 1.00 96.88 83 ILE A C 1
ATOM 689 O O . ILE A 1 83 ? -2.010 10.124 -6.687 1.00 96.88 83 ILE A O 1
ATOM 693 N N . PHE A 1 84 ? -0.432 11.234 -7.807 1.00 96.19 84 PHE A N 1
ATOM 694 C CA . PHE A 1 84 ? -0.667 12.514 -7.135 1.00 96.19 84 PHE A CA 1
ATOM 695 C C . PHE A 1 84 ? -1.989 13.188 -7.525 1.00 96.19 84 PHE A C 1
ATOM 697 O O . PHE A 1 84 ? -2.390 14.155 -6.885 1.00 96.19 84 PHE A O 1
ATOM 704 N N . ARG A 1 85 ? -2.683 12.666 -8.546 1.00 96.38 85 ARG A N 1
ATOM 705 C CA . ARG A 1 85 ? -4.048 13.071 -8.917 1.00 96.38 85 ARG A CA 1
ATOM 706 C C . ARG A 1 85 ? -5.117 12.250 -8.195 1.00 96.38 85 ARG A C 1
ATOM 708 O O . ARG A 1 85 ? -6.293 12.592 -8.280 1.00 96.38 85 ARG A O 1
ATOM 715 N N . LYS A 1 86 ? -4.728 11.160 -7.528 1.00 96.44 86 LYS A N 1
ATOM 716 C CA . LYS A 1 86 ? -5.628 10.336 -6.719 1.00 96.44 86 LYS A CA 1
ATOM 717 C C . LYS A 1 86 ? -5.840 10.979 -5.349 1.00 96.44 86 LYS A C 1
ATOM 719 O O . LYS A 1 86 ? -5.070 11.835 -4.906 1.00 96.44 86 LYS A O 1
ATOM 724 N N . ASN A 1 87 ? -6.896 10.567 -4.659 1.00 94.56 87 ASN A N 1
ATOM 725 C CA . ASN A 1 87 ? -7.160 11.013 -3.295 1.00 94.56 87 ASN A CA 1
ATOM 726 C C . ASN A 1 87 ? -6.040 10.586 -2.329 1.00 94.56 87 ASN A C 1
ATOM 728 O O . ASN A 1 87 ? -5.217 9.707 -2.594 1.00 94.56 87 ASN A O 1
ATOM 732 N N . LYS A 1 88 ? -5.990 11.255 -1.177 1.00 95.12 88 LYS A N 1
ATOM 733 C CA . LYS A 1 88 ? -4.960 11.055 -0.145 1.00 95.12 88 LYS A CA 1
ATOM 734 C C . LYS A 1 88 ? -4.900 9.616 0.385 1.00 95.12 88 LYS A C 1
ATOM 736 O O . LYS A 1 88 ? -3.815 9.151 0.708 1.00 95.12 88 LYS A O 1
ATOM 741 N N . GLU A 1 89 ? -6.021 8.902 0.435 1.00 93.75 89 GLU A N 1
ATOM 742 C CA . GLU A 1 89 ? -6.066 7.512 0.898 1.00 93.75 89 GLU A CA 1
ATOM 743 C C . GLU A 1 89 ? -5.352 6.564 -0.074 1.00 93.75 89 GLU A C 1
ATOM 745 O O . GLU A 1 89 ? -4.573 5.726 0.360 1.00 93.75 89 GLU A O 1
ATOM 750 N N . ILE A 1 90 ? -5.522 6.742 -1.387 1.00 96.38 90 ILE A N 1
ATOM 751 C CA . ILE A 1 90 ? -4.829 5.924 -2.396 1.00 96.38 90 ILE A CA 1
ATOM 752 C C . ILE A 1 90 ? -3.323 6.187 -2.370 1.00 96.38 90 ILE A C 1
ATOM 754 O O . ILE A 1 90 ? -2.524 5.258 -2.430 1.00 96.38 90 ILE A O 1
ATOM 758 N N . ARG A 1 91 ? -2.916 7.447 -2.181 1.00 97.31 91 ARG A N 1
ATOM 759 C CA . ARG A 1 91 ? -1.502 7.810 -1.988 1.00 97.31 91 ARG A CA 1
ATOM 760 C C . ARG A 1 91 ? -0.915 7.162 -0.732 1.00 97.31 91 ARG A C 1
ATOM 762 O O . ARG A 1 91 ? 0.202 6.651 -0.769 1.00 97.31 91 ARG A O 1
ATOM 769 N N . LEU A 1 92 ? -1.689 7.110 0.354 1.00 96.19 92 LEU A N 1
ATOM 770 C CA . LEU A 1 92 ? -1.331 6.379 1.569 1.00 96.19 92 LEU A CA 1
ATOM 771 C C . LEU A 1 92 ? -1.184 4.872 1.305 1.00 96.19 92 LEU A C 1
ATOM 773 O O . LEU A 1 92 ? -0.194 4.286 1.735 1.00 96.19 92 LEU A O 1
ATOM 777 N N . PHE A 1 93 ? -2.123 4.235 0.602 1.00 96.44 93 PHE A N 1
ATOM 778 C CA . PHE A 1 93 ? -2.032 2.805 0.276 1.00 96.44 93 PHE A CA 1
ATOM 779 C C . PHE A 1 93 ? -0.834 2.506 -0.616 1.00 96.44 93 PHE A C 1
ATOM 781 O O . PHE A 1 93 ? -0.126 1.530 -0.382 1.00 96.44 93 PHE A O 1
ATOM 788 N N . LYS A 1 94 ? -0.535 3.383 -1.576 1.00 96.88 94 LYS A N 1
ATOM 789 C CA . LYS A 1 94 ? 0.661 3.225 -2.394 1.00 96.88 94 LYS A CA 1
ATOM 790 C C . LYS A 1 94 ? 1.937 3.386 -1.568 1.00 96.88 94 LYS A C 1
ATOM 792 O O . LYS A 1 94 ? 2.893 2.660 -1.802 1.00 96.88 94 LYS A O 1
ATOM 797 N N . LEU A 1 95 ? 1.947 4.229 -0.530 1.00 97.12 95 LEU A N 1
ATOM 798 C CA . LEU A 1 95 ? 3.073 4.264 0.407 1.00 97.12 95 LEU A CA 1
ATOM 799 C C . LEU A 1 95 ? 3.232 2.928 1.148 1.00 97.12 95 LEU A C 1
ATOM 801 O O . LEU A 1 95 ? 4.359 2.468 1.295 1.00 97.12 95 LEU A O 1
ATOM 805 N N . TYR A 1 96 ? 2.136 2.294 1.583 1.00 96.31 96 TYR A N 1
ATOM 806 C CA . TYR A 1 96 ? 2.193 0.954 2.184 1.00 96.31 96 TYR A CA 1
ATOM 807 C C . TYR A 1 96 ? 2.830 -0.074 1.239 1.00 96.31 96 TYR A C 1
ATOM 809 O O . TYR A 1 96 ? 3.764 -0.760 1.654 1.00 96.31 96 TYR A O 1
ATOM 817 N N . ASP A 1 97 ? 2.377 -0.131 -0.017 1.00 95.62 97 ASP A N 1
ATOM 818 C CA . ASP A 1 97 ? 2.954 -0.989 -1.063 1.00 95.62 97 ASP A CA 1
ATOM 819 C C . ASP A 1 97 ? 4.465 -0.734 -1.233 1.00 95.62 97 ASP A C 1
ATOM 821 O O . ASP A 1 97 ? 5.298 -1.631 -1.076 1.00 95.62 97 ASP A O 1
ATOM 825 N N . LYS A 1 98 ? 4.857 0.521 -1.480 1.00 95.56 98 LYS A N 1
ATOM 826 C CA . LYS A 1 98 ? 6.256 0.859 -1.772 1.00 95.56 98 LYS A CA 1
ATOM 827 C C . LYS A 1 98 ? 7.191 0.634 -0.588 1.00 95.56 98 LYS A C 1
ATOM 829 O O . LYS A 1 98 ? 8.318 0.187 -0.788 1.00 95.56 98 LYS A O 1
ATOM 834 N N . VAL A 1 99 ? 6.736 0.901 0.635 1.00 96.00 99 VAL A N 1
ATOM 835 C CA . VAL A 1 99 ? 7.495 0.601 1.857 1.00 96.00 99 VAL A CA 1
ATOM 836 C C . VAL A 1 99 ? 7.710 -0.903 2.000 1.00 96.00 99 VAL A C 1
ATOM 838 O O . VAL A 1 99 ? 8.838 -1.318 2.254 1.00 96.00 99 VAL A O 1
ATOM 841 N N . ASN A 1 100 ? 6.670 -1.716 1.789 1.00 94.12 100 ASN A N 1
ATOM 842 C CA . ASN A 1 100 ? 6.778 -3.174 1.844 1.00 94.12 100 ASN A CA 1
ATOM 843 C C . ASN A 1 100 ? 7.773 -3.707 0.796 1.00 94.12 100 ASN A C 1
ATOM 845 O O . ASN A 1 100 ? 8.669 -4.478 1.124 1.00 94.12 100 ASN A O 1
ATOM 849 N N . ASN A 1 101 ? 7.692 -3.200 -0.436 1.00 93.44 101 ASN A N 1
ATOM 850 C CA . ASN A 1 101 ? 8.632 -3.524 -1.511 1.00 93.44 101 ASN A CA 1
ATOM 851 C C . ASN A 1 101 ? 10.084 -3.108 -1.211 1.00 93.44 101 ASN A C 1
ATOM 853 O O . ASN A 1 101 ? 11.020 -3.733 -1.699 1.00 93.44 101 ASN A O 1
ATOM 857 N N . LEU A 1 102 ? 10.303 -2.044 -0.433 1.00 94.88 102 LEU A N 1
ATOM 858 C CA . L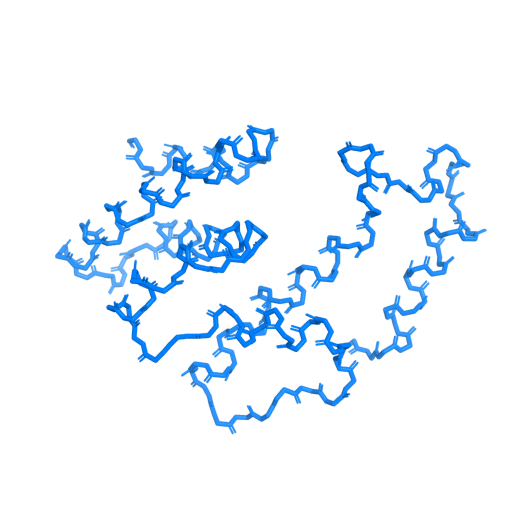EU A 1 102 ? 11.651 -1.619 -0.046 1.00 94.88 102 LEU A CA 1
ATOM 859 C C . LEU A 1 102 ? 12.220 -2.423 1.130 1.00 94.88 102 LEU A C 1
ATOM 861 O O . LEU A 1 102 ? 13.444 -2.582 1.187 1.00 94.88 102 LEU A O 1
ATOM 865 N N . MET A 1 103 ? 11.364 -2.946 2.022 1.00 93.81 103 MET A N 1
ATOM 866 C CA . MET A 1 103 ? 11.779 -3.839 3.116 1.00 93.81 103 MET A CA 1
ATOM 867 C C . MET A 1 103 ? 12.491 -5.085 2.583 1.00 93.81 103 MET A C 1
ATOM 869 O O . MET A 1 103 ? 13.500 -5.490 3.157 1.00 93.81 103 MET A O 1
ATOM 873 N N . ASP A 1 104 ? 12.023 -5.635 1.461 1.00 91.69 104 ASP A N 1
ATOM 874 C CA . ASP A 1 104 ? 12.737 -6.662 0.702 1.00 91.69 104 ASP A CA 1
ATOM 875 C C . ASP A 1 104 ? 12.974 -6.197 -0.737 1.00 91.69 104 ASP A C 1
ATOM 877 O O . ASP A 1 104 ? 12.209 -6.488 -1.650 1.00 91.69 104 ASP A O 1
ATOM 881 N N . SER A 1 105 ? 14.062 -5.451 -0.930 1.00 92.56 105 SER A N 1
ATOM 882 C CA . SER A 1 105 ? 14.493 -4.939 -2.239 1.00 92.56 105 SER A CA 1
ATOM 883 C C . SER A 1 105 ? 15.607 -5.775 -2.879 1.00 92.56 105 SER A C 1
ATOM 885 O O . SER A 1 105 ? 16.267 -5.307 -3.807 1.00 92.56 105 SER A O 1
ATOM 887 N N . SER A 1 106 ? 15.843 -6.997 -2.388 1.00 93.25 106 SER A N 1
ATOM 888 C CA . SER A 1 106 ? 16.934 -7.875 -2.844 1.00 93.25 106 SER A CA 1
ATOM 889 C C . SER A 1 106 ? 16.83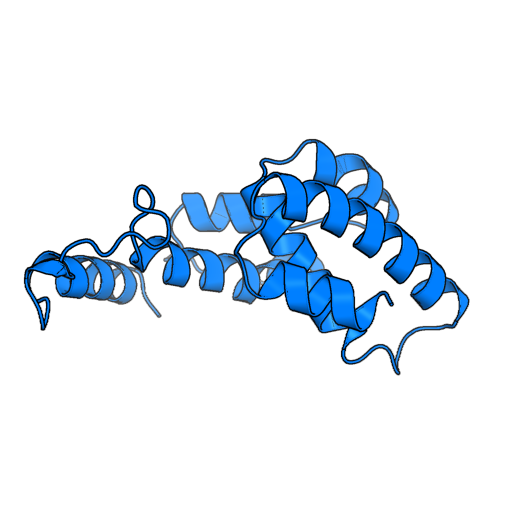5 -8.255 -4.328 1.00 93.25 106 SER A C 1
ATOM 891 O O . SER A 1 106 ? 17.847 -8.467 -4.991 1.00 93.25 106 SER A O 1
ATOM 893 N N . TRP A 1 107 ? 15.616 -8.271 -4.862 1.00 91.94 107 TRP A N 1
ATOM 894 C CA . TR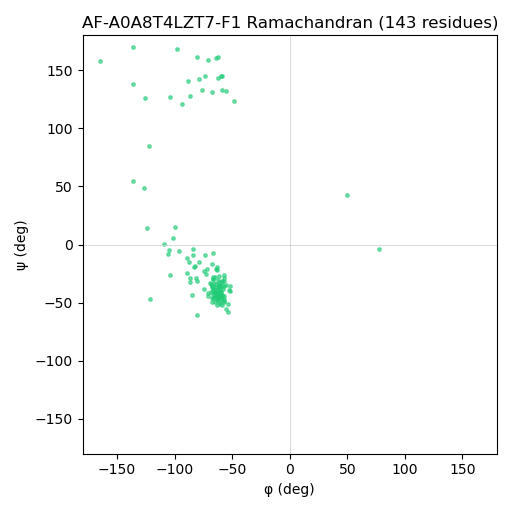P A 1 107 ? 15.290 -8.574 -6.254 1.00 91.94 107 TRP A CA 1
ATOM 895 C C . TRP A 1 107 ? 15.423 -7.370 -7.205 1.00 91.94 107 TRP A C 1
ATOM 897 O O . TRP A 1 107 ? 15.302 -7.527 -8.422 1.00 91.94 107 TRP A O 1
ATOM 907 N N . MET A 1 108 ? 15.639 -6.153 -6.689 1.00 94.31 108 MET A N 1
ATOM 908 C CA . MET A 1 108 ? 15.755 -4.945 -7.511 1.00 94.31 108 MET A CA 1
ATOM 909 C C . MET A 1 108 ? 17.198 -4.710 -7.969 1.00 94.31 108 MET A C 1
ATOM 911 O O . MET A 1 108 ? 18.136 -4.814 -7.180 1.00 94.31 108 MET A O 1
ATOM 915 N N . SER A 1 109 ? 17.376 -4.269 -9.219 1.00 95.31 109 SER A N 1
ATOM 916 C CA . SER A 1 109 ? 18.654 -3.680 -9.637 1.00 95.31 109 SER A CA 1
ATOM 917 C C . SER A 1 109 ? 18.936 -2.388 -8.863 1.00 95.31 109 SER A C 1
ATOM 919 O O . SER A 1 109 ? 18.021 -1.751 -8.328 1.00 95.31 109 SER A O 1
ATOM 921 N N . ILE A 1 110 ? 20.199 -1.960 -8.838 1.00 94.31 110 ILE A N 1
ATOM 922 C CA . ILE A 1 110 ? 20.615 -0.725 -8.158 1.00 94.31 110 ILE A CA 1
ATOM 923 C C . ILE A 1 110 ? 19.862 0.484 -8.731 1.00 94.31 110 ILE A C 1
ATOM 925 O O . ILE A 1 110 ? 19.335 1.303 -7.978 1.00 94.31 110 ILE A O 1
ATOM 929 N N . GLU A 1 111 ? 19.743 0.575 -10.055 1.00 94.69 111 GLU A N 1
ATOM 930 C CA . GLU A 1 111 ? 19.043 1.664 -10.741 1.00 94.69 111 GLU A CA 1
ATOM 931 C C . GLU A 1 111 ? 17.557 1.677 -10.379 1.00 94.69 111 GLU A C 1
ATOM 933 O O . GLU A 1 111 ? 17.005 2.734 -10.057 1.00 94.69 111 GLU A O 1
ATOM 938 N N . LYS A 1 112 ? 16.916 0.498 -10.377 1.00 93.25 112 LYS A N 1
ATOM 939 C CA . LYS A 1 112 ? 15.506 0.359 -9.997 1.00 93.25 112 LYS A CA 1
ATOM 940 C C . LYS A 1 112 ? 15.297 0.775 -8.547 1.00 93.25 112 LYS A C 1
ATOM 942 O O . LYS A 1 112 ? 14.389 1.557 -8.278 1.00 93.25 112 LYS A O 1
ATOM 947 N N . LYS A 1 113 ? 16.163 0.327 -7.636 1.00 94.38 113 LYS A N 1
ATOM 948 C CA . LYS A 1 113 ? 16.105 0.673 -6.212 1.00 94.38 113 LYS A CA 1
ATOM 949 C C . LYS A 1 113 ? 16.287 2.174 -5.976 1.00 94.38 113 LYS A C 1
ATOM 951 O O . LYS A 1 113 ? 15.542 2.755 -5.193 1.00 94.38 113 LYS A O 1
ATOM 956 N N . LEU A 1 114 ? 17.211 2.829 -6.684 1.00 94.12 114 LEU A N 1
ATOM 957 C CA . LEU A 1 114 ? 17.392 4.286 -6.612 1.00 94.12 114 LEU A CA 1
ATOM 958 C C . LEU A 1 114 ? 16.148 5.046 -7.090 1.00 94.12 114 LEU A C 1
ATOM 960 O O . LEU A 1 114 ? 15.729 6.005 -6.441 1.00 94.12 114 LEU A O 1
ATOM 964 N N . ALA A 1 115 ? 15.543 4.621 -8.203 1.00 94.12 115 ALA A N 1
ATOM 965 C CA . ALA A 1 115 ? 14.303 5.214 -8.697 1.00 94.12 115 ALA A CA 1
ATOM 966 C C . ALA A 1 115 ? 13.138 5.007 -7.713 1.00 94.12 115 ALA A C 1
ATOM 968 O O . ALA A 1 115 ? 12.396 5.952 -7.439 1.00 94.12 115 ALA A O 1
ATOM 969 N N . TYR A 1 116 ? 13.022 3.804 -7.142 1.00 94.69 116 TYR A N 1
ATOM 970 C CA . TYR A 1 116 ? 12.018 3.467 -6.133 1.00 94.69 116 TYR A CA 1
ATOM 971 C C . TYR A 1 116 ? 12.180 4.322 -4.874 1.00 94.69 116 TYR A C 1
ATOM 973 O O . TYR A 1 116 ? 11.217 4.951 -4.458 1.00 94.69 116 TYR A O 1
ATOM 981 N N . ASN A 1 117 ? 13.391 4.431 -4.316 1.00 95.81 117 ASN A N 1
ATOM 982 C CA . ASN A 1 117 ? 13.659 5.259 -3.134 1.00 95.81 117 ASN A CA 1
ATOM 983 C C . ASN A 1 117 ? 13.271 6.725 -3.354 1.00 95.81 117 ASN A C 1
ATOM 985 O O . ASN A 1 117 ? 12.540 7.292 -2.547 1.00 95.81 117 ASN A O 1
ATOM 989 N N . ARG A 1 118 ? 13.691 7.325 -4.479 1.00 96.00 118 ARG A N 1
ATOM 990 C CA . ARG A 1 118 ? 13.345 8.720 -4.811 1.00 96.00 118 ARG A CA 1
ATOM 991 C C . ARG A 1 118 ? 11.838 8.930 -4.887 1.00 96.00 118 ARG A C 1
ATOM 993 O O . ARG A 1 118 ? 11.317 9.906 -4.357 1.00 96.00 118 ARG A O 1
ATOM 1000 N N . TYR A 1 119 ? 11.139 8.022 -5.558 1.00 96.75 119 TYR A N 1
ATOM 1001 C CA . TYR A 1 119 ? 9.692 8.103 -5.690 1.00 96.75 119 TYR A CA 1
ATOM 1002 C C . TYR A 1 119 ? 8.978 7.908 -4.343 1.00 96.75 119 TYR A C 1
ATOM 1004 O O . TYR A 1 119 ? 8.112 8.711 -3.990 1.00 96.75 119 TYR A O 1
ATOM 1012 N N . THR A 1 120 ? 9.376 6.899 -3.564 1.00 97.31 120 THR A N 1
ATOM 1013 C CA . THR A 1 120 ? 8.815 6.629 -2.236 1.00 97.31 120 THR A CA 1
ATOM 1014 C C . THR A 1 120 ? 9.053 7.790 -1.277 1.00 97.31 120 THR A C 1
ATOM 1016 O O . THR A 1 120 ? 8.172 8.092 -0.479 1.00 97.31 120 THR A O 1
ATOM 1019 N N . GLU A 1 121 ? 10.183 8.493 -1.378 1.00 97.69 121 GLU A N 1
ATOM 1020 C CA . GLU A 1 121 ? 10.430 9.700 -0.590 1.00 97.69 121 GLU A CA 1
ATOM 1021 C C . GLU A 1 121 ? 9.438 10.818 -0.922 1.00 97.69 121 GLU A C 1
ATOM 1023 O O . GLU A 1 121 ? 8.816 11.364 -0.012 1.00 97.69 121 GLU A O 1
ATOM 1028 N N . ILE A 1 122 ? 9.199 11.111 -2.204 1.00 96.81 122 ILE A N 1
ATOM 1029 C CA . ILE A 1 122 ? 8.195 12.113 -2.607 1.00 96.81 122 ILE A CA 1
ATOM 1030 C C . ILE A 1 122 ? 6.808 11.727 -2.070 1.00 96.81 122 ILE A C 1
ATOM 1032 O O . ILE A 1 122 ? 6.087 12.568 -1.526 1.00 96.81 122 ILE A O 1
ATOM 1036 N N . LEU A 1 123 ? 6.445 10.447 -2.183 1.00 96.88 123 LEU A N 1
ATOM 1037 C CA . LEU A 1 123 ? 5.171 9.935 -1.686 1.00 96.88 123 LEU A CA 1
ATOM 1038 C C . LEU A 1 123 ? 5.072 10.046 -0.155 1.00 96.88 123 LEU A C 1
ATOM 1040 O O . LEU A 1 123 ? 4.047 10.476 0.371 1.00 96.88 123 LEU A O 1
ATOM 1044 N N . TYR A 1 124 ? 6.151 9.729 0.563 1.00 97.31 124 TYR A N 1
ATOM 1045 C CA . TYR A 1 124 ? 6.249 9.868 2.013 1.00 97.31 124 TYR A CA 1
ATOM 1046 C C . TYR A 1 124 ? 6.063 11.319 2.472 1.00 97.31 124 TYR A C 1
ATOM 1048 O O . TYR A 1 124 ? 5.321 11.552 3.429 1.00 97.31 124 TYR A O 1
ATOM 1056 N N . GLN A 1 125 ? 6.686 12.301 1.813 1.00 96.44 125 GLN A N 1
ATOM 1057 C CA . GLN A 1 125 ? 6.543 13.713 2.198 1.00 96.44 125 GLN A CA 1
ATOM 1058 C C . GLN A 1 125 ? 5.078 14.178 2.098 1.00 96.44 125 GLN A C 1
ATOM 1060 O O . GLN A 1 125 ? 4.553 14.831 3.004 1.00 96.44 125 GLN A O 1
ATOM 1065 N N . GLU A 1 126 ? 4.373 13.771 1.040 1.00 95.31 126 GLU A N 1
ATOM 1066 C CA . GLU A 1 126 ? 2.954 14.095 0.857 1.00 95.31 126 GLU A CA 1
ATOM 1067 C C . GLU A 1 126 ? 2.075 13.392 1.903 1.00 95.31 126 GLU A C 1
ATOM 1069 O O . GLU A 1 126 ? 1.279 14.027 2.605 1.00 95.31 126 GLU A O 1
ATOM 1074 N N . VAL A 1 127 ? 2.261 12.083 2.070 1.00 95.75 127 VAL A N 1
ATOM 1075 C CA . VAL A 1 127 ? 1.449 11.273 2.983 1.00 95.75 127 VAL A CA 1
ATOM 1076 C C . VAL A 1 127 ? 1.692 11.670 4.437 1.00 95.75 127 VAL A C 1
ATOM 1078 O O . VAL A 1 127 ? 0.741 11.743 5.211 1.00 95.75 127 VAL A O 1
ATOM 1081 N N . SER A 1 128 ? 2.930 11.975 4.829 1.00 95.19 128 SER A N 1
ATOM 1082 C CA . SER A 1 128 ? 3.256 12.408 6.194 1.00 95.19 128 SER A CA 1
ATOM 1083 C C . SER A 1 128 ? 2.667 13.772 6.545 1.00 95.19 128 SER A C 1
ATOM 1085 O O . SER A 1 128 ? 2.307 13.984 7.702 1.00 95.19 128 SER A O 1
ATOM 1087 N N . THR A 1 129 ? 2.462 14.650 5.561 1.00 94.44 129 THR A N 1
ATOM 1088 C CA . THR A 1 129 ? 1.740 15.916 5.759 1.00 94.44 129 THR A CA 1
ATOM 1089 C C . THR A 1 129 ? 0.260 15.669 6.071 1.00 94.44 129 THR A C 1
ATOM 1091 O O . THR A 1 129 ? -0.298 16.276 6.984 1.00 94.44 129 THR A O 1
ATOM 1094 N N . ASN A 1 130 ? -0.381 14.737 5.358 1.00 90.81 130 ASN A N 1
ATOM 1095 C CA . ASN A 1 130 ? -1.803 14.424 5.544 1.00 90.81 130 ASN A CA 1
ATOM 1096 C C . ASN A 1 130 ? -2.075 13.493 6.739 1.00 90.81 130 ASN A C 1
ATOM 1098 O O . ASN A 1 130 ? -3.133 13.575 7.366 1.00 90.81 130 ASN A O 1
ATOM 1102 N N . PHE A 1 131 ? -1.134 12.599 7.048 1.00 90.88 131 PHE A N 1
ATOM 1103 C CA . PHE A 1 131 ? -1.286 11.506 8.009 1.00 90.88 131 PHE A CA 1
ATOM 1104 C C . PHE A 1 131 ? -0.065 11.348 8.941 1.00 90.88 131 PHE A C 1
ATOM 1106 O O . PHE A 1 131 ? 0.478 10.247 9.082 1.00 90.88 131 PHE A O 1
ATOM 1113 N N . PRO A 1 132 ? 0.362 12.404 9.657 1.00 87.56 132 PRO A N 1
ATOM 1114 C CA . PRO A 1 132 ? 1.643 12.427 10.377 1.00 87.56 132 PRO A CA 1
ATOM 1115 C C . PRO A 1 132 ? 1.763 11.388 11.500 1.00 87.56 132 PRO A C 1
ATOM 1117 O O . PRO A 1 132 ? 2.864 11.044 11.920 1.00 87.56 132 PRO A O 1
ATOM 1120 N N . LYS A 1 133 ? 0.634 10.889 12.018 1.00 88.94 133 LYS A N 1
ATOM 1121 C CA . LYS A 1 133 ? 0.588 10.005 13.192 1.00 88.94 133 LYS A CA 1
ATOM 1122 C C . LYS A 1 133 ? 0.537 8.512 12.854 1.00 88.94 133 LYS A C 1
ATOM 1124 O O . LYS A 1 133 ? 0.569 7.700 13.778 1.00 88.94 133 LYS A O 1
ATOM 1129 N N . LEU A 1 134 ? 0.424 8.136 11.577 1.00 88.38 134 LEU A N 1
ATOM 1130 C CA . LEU A 1 134 ? 0.348 6.725 11.194 1.00 88.38 134 LEU A CA 1
ATOM 1131 C C . LEU A 1 134 ? 1.712 6.043 11.328 1.00 88.38 134 LEU A C 1
ATOM 1133 O O . LEU A 1 134 ? 2.746 6.633 11.050 1.00 88.38 134 LEU A O 1
ATOM 1137 N N . ASN A 1 135 ? 1.736 4.770 11.723 1.00 91.25 135 ASN A N 1
ATOM 1138 C CA . ASN A 1 135 ? 3.004 4.045 11.868 1.00 91.25 135 ASN A CA 1
ATOM 1139 C C . ASN A 1 135 ? 3.739 3.862 10.533 1.00 91.25 135 ASN A C 1
ATOM 1141 O O . ASN A 1 135 ? 4.964 3.822 10.524 1.00 91.25 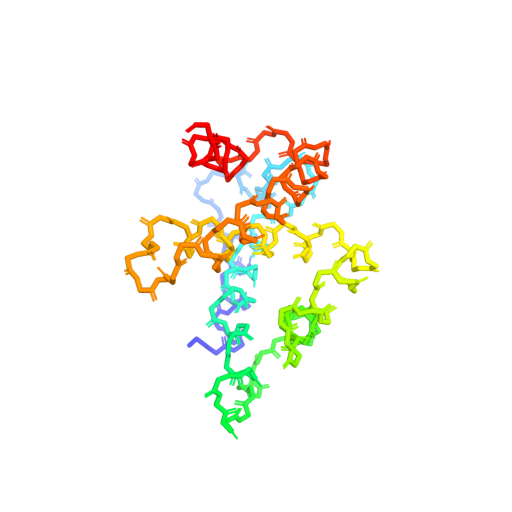135 ASN A O 1
ATOM 1145 N N . ILE A 1 136 ? 3.017 3.817 9.410 1.00 92.75 136 ILE A N 1
ATOM 1146 C CA . ILE A 1 136 ? 3.636 3.689 8.088 1.00 92.75 136 ILE A CA 1
ATOM 1147 C C . ILE A 1 136 ? 4.557 4.858 7.744 1.00 92.75 136 ILE A C 1
ATOM 1149 O O . ILE A 1 136 ? 5.583 4.641 7.114 1.00 92.75 136 ILE A O 1
ATOM 1153 N N . THR A 1 137 ? 4.266 6.076 8.210 1.00 93.25 137 THR A N 1
ATOM 1154 C CA . THR A 1 137 ? 5.152 7.225 7.969 1.00 93.25 137 THR A CA 1
ATOM 1155 C C . THR A 1 137 ? 6.459 7.078 8.748 1.00 93.25 137 THR A C 1
ATOM 1157 O O . THR A 1 137 ? 7.517 7.448 8.250 1.00 93.25 137 THR A O 1
ATOM 1160 N N . LYS A 1 138 ? 6.421 6.457 9.933 1.00 93.69 138 LYS A N 1
ATOM 1161 C CA . LYS A 1 138 ? 7.629 6.119 10.700 1.00 93.69 138 LYS A CA 1
ATOM 1162 C C . LYS A 1 138 ? 8.451 5.043 9.993 1.00 93.69 138 LYS A C 1
ATOM 1164 O O . LYS A 1 138 ? 9.654 5.217 9.857 1.00 93.69 138 LYS A O 1
ATOM 1169 N N . PHE A 1 139 ? 7.806 3.977 9.511 1.00 94.69 139 PHE A N 1
ATOM 1170 C CA . PHE A 1 139 ? 8.489 2.916 8.765 1.00 94.69 139 PHE A CA 1
ATOM 1171 C C . PHE A 1 139 ? 9.103 3.436 7.463 1.00 94.69 139 PHE A C 1
ATOM 1173 O O . PHE A 1 139 ? 10.276 3.179 7.212 1.00 94.69 139 PHE A O 1
ATOM 1180 N N . ALA A 1 140 ? 8.353 4.225 6.687 1.00 95.75 140 ALA A N 1
ATOM 1181 C CA . ALA A 1 140 ? 8.856 4.892 5.488 1.00 95.75 140 ALA A CA 1
ATOM 1182 C C . ALA A 1 140 ? 10.113 5.711 5.792 1.00 95.75 140 ALA A C 1
ATOM 1184 O O . ALA A 1 140 ? 11.142 5.513 5.152 1.00 95.75 140 ALA A O 1
ATOM 1185 N N . LYS A 1 141 ? 10.059 6.568 6.821 1.00 95.12 141 LYS A N 1
ATOM 1186 C CA . LYS A 1 141 ? 11.213 7.363 7.245 1.00 95.12 141 LYS A CA 1
ATOM 1187 C C . LYS A 1 141 ? 12.416 6.484 7.596 1.00 95.12 141 LYS A C 1
ATOM 1189 O O . LYS A 1 141 ? 13.521 6.793 7.182 1.00 95.12 141 LYS A O 1
ATOM 1194 N N . SER A 1 142 ? 12.213 5.396 8.339 1.00 94.75 142 SER A N 1
ATOM 1195 C CA . SER A 1 142 ? 13.303 4.504 8.752 1.00 94.75 142 SER A CA 1
ATOM 1196 C C . SER A 1 142 ? 13.973 3.755 7.601 1.00 94.75 142 SER A C 1
ATOM 1198 O O . SER A 1 142 ? 15.141 3.423 7.731 1.00 94.75 142 SER A O 1
ATOM 1200 N N . ILE A 1 143 ? 13.254 3.461 6.517 1.00 93.19 143 ILE A N 1
ATOM 1201 C CA . ILE A 1 143 ? 13.804 2.729 5.363 1.00 93.19 143 ILE A CA 1
ATOM 1202 C C . ILE A 1 143 ? 14.479 3.667 4.356 1.00 93.19 143 ILE A C 1
ATOM 1204 O O . ILE A 1 143 ? 15.384 3.248 3.641 1.00 93.19 143 ILE A O 1
ATOM 1208 N N . LEU A 1 144 ? 14.019 4.918 4.278 1.00 91.56 144 LEU A N 1
ATOM 1209 C CA . LEU A 1 144 ? 14.563 5.925 3.366 1.00 91.56 144 LEU A CA 1
ATOM 1210 C C . LEU A 1 144 ? 15.813 6.639 3.916 1.00 91.56 144 LEU A C 1
ATOM 1212 O O . LEU A 1 144 ? 16.536 7.246 3.129 1.00 91.56 144 LEU A O 1
ATOM 1216 N N . CYS A 1 145 ? 16.039 6.601 5.236 1.00 73.62 145 CYS A N 1
ATOM 1217 C CA . CYS A 1 145 ? 17.210 7.183 5.906 1.00 73.62 145 CYS A CA 1
ATOM 1218 C C . CYS A 1 145 ? 18.444 6.274 5.884 1.00 73.62 145 CYS A C 1
ATOM 1220 O O . CYS A 1 145 ? 18.283 5.036 5.955 1.00 73.62 145 CYS A O 1
#